Protein AF-A0A7K2YLR8-F1 (afdb_monomer)

Mean predicted aligned error: 3.5 Å

Structure (mmCIF, N/CA/C/O backbone):
data_AF-A0A7K2YLR8-F1
#
_entry.id   AF-A0A7K2YLR8-F1
#
loop_
_atom_site.group_PDB
_atom_site.id
_atom_site.type_symbol
_atom_site.label_atom_id
_atom_site.label_alt_id
_atom_site.label_comp_id
_atom_site.label_asym_id
_atom_site.label_entity_id
_atom_site.label_seq_id
_atom_site.pdbx_PDB_ins_code
_atom_site.Cartn_x
_atom_site.Cartn_y
_atom_site.Cartn_z
_atom_site.occupancy
_atom_site.B_iso_or_equiv
_atom_site.auth_seq_id
_atom_site.auth_comp_id
_atom_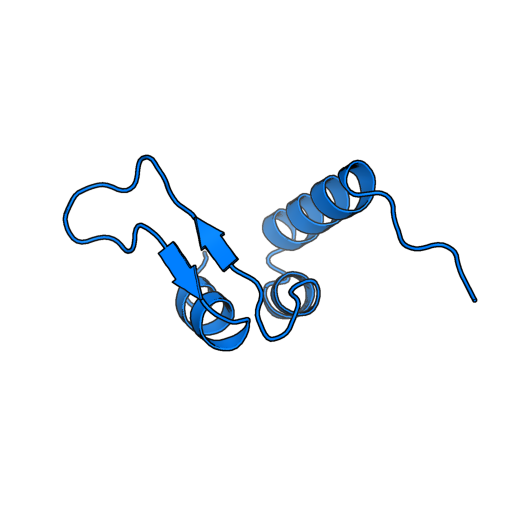site.auth_asym_id
_atom_site.auth_atom_id
_atom_site.pdbx_PDB_model_num
ATOM 1 N N . MET A 1 1 ? 20.042 -12.809 -17.045 1.00 48.44 1 MET A N 1
ATOM 2 C CA . MET A 1 1 ? 19.030 -12.342 -16.075 1.00 48.44 1 MET A CA 1
ATOM 3 C C . MET A 1 1 ? 19.043 -10.823 -16.120 1.00 48.44 1 MET A C 1
ATOM 5 O O . MET A 1 1 ? 20.131 -10.282 -15.943 1.00 48.44 1 MET A O 1
ATOM 9 N N . PRO A 1 2 ? 17.937 -10.133 -16.444 1.00 58.94 2 PRO A N 1
ATOM 10 C CA . PRO A 1 2 ? 17.897 -8.679 -16.310 1.00 58.94 2 PRO A CA 1
ATOM 11 C C . P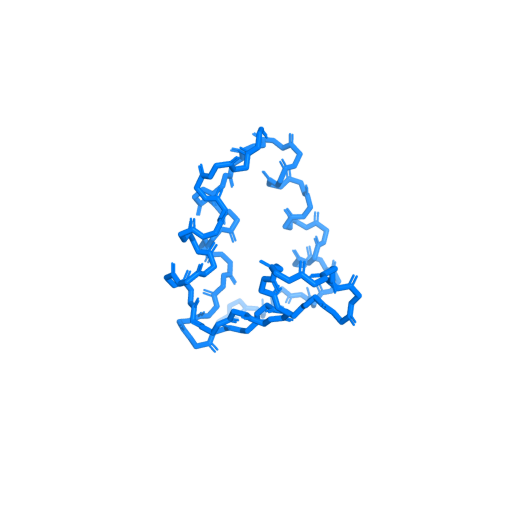RO A 1 2 ? 18.190 -8.299 -14.854 1.00 58.94 2 PRO A C 1
ATOM 13 O O . PRO A 1 2 ? 17.787 -9.014 -13.935 1.00 58.94 2 PRO A O 1
ATOM 16 N N . ALA A 1 3 ? 18.941 -7.216 -14.651 1.00 71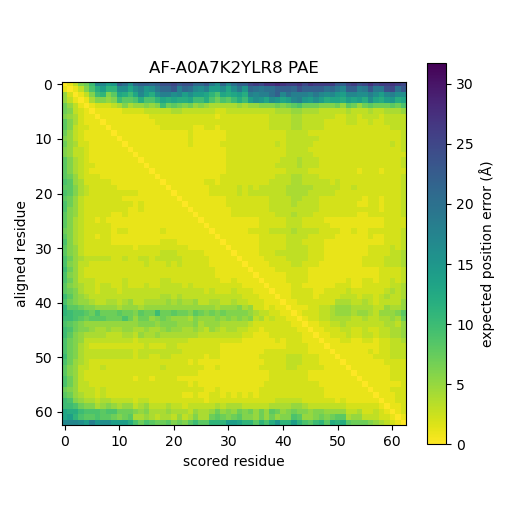.75 3 ALA A N 1
ATOM 17 C CA . ALA A 1 3 ? 19.175 -6.697 -13.312 1.00 71.75 3 ALA A CA 1
ATOM 18 C C . ALA A 1 3 ? 17.829 -6.279 -12.694 1.00 71.75 3 ALA A C 1
ATOM 20 O O . ALA A 1 3 ? 16.987 -5.730 -13.412 1.00 71.75 3 ALA A O 1
ATOM 21 N N . PRO A 1 4 ? 17.604 -6.542 -11.397 1.00 80.62 4 PRO A N 1
ATOM 22 C CA . PRO A 1 4 ? 16.394 -6.085 -10.736 1.00 80.62 4 PRO A CA 1
ATOM 23 C C . PRO A 1 4 ? 16.314 -4.556 -10.799 1.00 80.62 4 PRO A C 1
ATOM 25 O O . PRO A 1 4 ? 17.322 -3.861 -10.650 1.00 80.62 4 PRO A O 1
ATOM 28 N N . THR A 1 5 ? 15.109 -4.034 -11.026 1.00 89.50 5 THR A N 1
ATOM 29 C CA . THR A 1 5 ? 14.822 -2.597 -10.968 1.00 89.50 5 THR A CA 1
ATOM 30 C C . THR A 1 5 ? 15.284 -2.034 -9.625 1.00 89.50 5 THR A C 1
ATOM 32 O O . THR A 1 5 ? 15.035 -2.639 -8.581 1.00 89.50 5 THR A O 1
ATOM 35 N N . SER A 1 6 ? 15.946 -0.873 -9.629 1.00 95.69 6 SER A N 1
ATOM 36 C CA . SER A 1 6 ? 16.370 -0.233 -8.380 1.00 95.69 6 SER A CA 1
ATOM 37 C C . SER A 1 6 ? 15.153 0.094 -7.494 1.00 95.69 6 SER A C 1
ATOM 39 O O . SER A 1 6 ? 14.082 0.404 -8.029 1.00 95.69 6 SER A O 1
ATOM 41 N N . PRO A 1 7 ? 15.280 0.101 -6.152 1.00 95.81 7 PRO A N 1
ATOM 42 C CA . PRO A 1 7 ? 14.160 0.449 -5.274 1.00 95.81 7 PRO A CA 1
ATOM 43 C C . PRO A 1 7 ? 13.548 1.824 -5.577 1.00 95.81 7 PRO A C 1
ATOM 45 O O . PRO A 1 7 ? 12.330 1.988 -5.547 1.00 95.81 7 PRO A O 1
ATOM 48 N N . ALA A 1 8 ? 14.380 2.809 -5.931 1.00 96.94 8 ALA A N 1
ATOM 49 C CA . ALA A 1 8 ? 13.916 4.152 -6.266 1.00 96.94 8 ALA A CA 1
ATOM 50 C C . ALA A 1 8 ? 13.087 4.174 -7.561 1.00 96.94 8 ALA A C 1
ATOM 52 O O . ALA A 1 8 ? 12.067 4.860 -7.635 1.00 96.94 8 ALA A O 1
ATOM 53 N N . ASP A 1 9 ? 13.496 3.417 -8.580 1.00 97.31 9 ASP A N 1
ATOM 54 C CA . ASP A 1 9 ? 12.768 3.358 -9.849 1.00 97.31 9 ASP A CA 1
ATOM 55 C C . ASP A 1 9 ? 11.484 2.540 -9.728 1.00 97.31 9 ASP A C 1
ATOM 57 O O . ASP A 1 9 ? 10.457 2.935 -10.287 1.00 97.31 9 ASP A O 1
ATOM 61 N N . LEU A 1 10 ? 11.511 1.466 -8.932 1.00 96.81 10 LEU A N 1
ATOM 62 C CA . LEU A 1 10 ? 10.324 0.687 -8.586 1.00 96.81 10 LEU A CA 1
ATOM 63 C C . LEU A 1 10 ? 9.290 1.560 -7.866 1.00 96.81 10 LEU A C 1
ATOM 65 O O . LEU A 1 10 ? 8.122 1.560 -8.246 1.00 96.81 10 LEU A O 1
ATOM 69 N N . TYR A 1 11 ? 9.721 2.366 -6.893 1.00 97.12 11 TYR A N 1
ATOM 70 C CA . TYR A 1 11 ? 8.840 3.292 -6.180 1.00 97.12 11 TYR A CA 1
ATOM 71 C C . TYR A 1 11 ? 8.228 4.349 -7.112 1.00 97.12 11 TYR A C 1
ATOM 73 O O . TYR A 1 11 ? 7.021 4.574 -7.110 1.00 97.12 11 TYR A O 1
ATOM 81 N N . ARG A 1 12 ? 9.024 4.96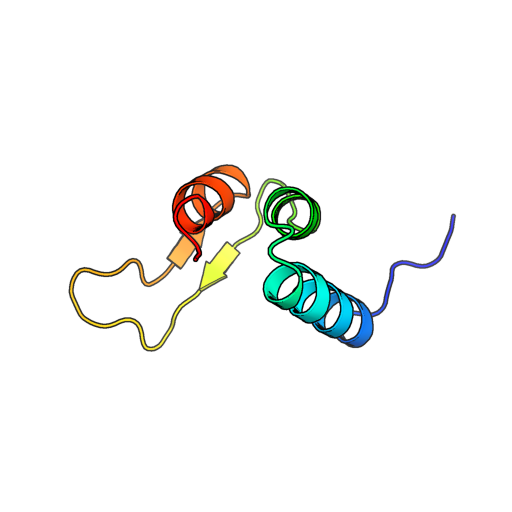7 -7.995 1.00 97.81 12 ARG A N 1
ATOM 82 C CA . ARG A 1 12 ? 8.488 5.924 -8.984 1.00 97.81 12 ARG A CA 1
ATOM 83 C C . ARG A 1 12 ? 7.535 5.272 -9.980 1.00 97.81 12 ARG A C 1
ATOM 85 O O . ARG A 1 12 ? 6.644 5.936 -10.507 1.00 97.81 12 ARG A O 1
ATOM 92 N N . HIS A 1 13 ? 7.756 4.008 -10.324 1.00 97.75 13 HIS A N 1
ATOM 93 C CA . HIS A 1 13 ? 6.833 3.260 -11.167 1.00 97.75 13 HIS A CA 1
ATOM 94 C C . HIS A 1 13 ? 5.525 2.950 -10.435 1.00 97.75 13 HIS A C 1
ATOM 96 O O . HIS A 1 13 ? 4.459 3.178 -11.002 1.00 97.75 13 HIS A O 1
ATOM 102 N N . SER A 1 14 ? 5.592 2.528 -9.171 1.00 97.25 14 SER A N 1
ATOM 103 C CA . SER A 1 14 ? 4.406 2.228 -8.370 1.00 97.25 14 SER A CA 1
ATOM 104 C C . SER A 1 14 ? 3.515 3.465 -8.191 1.00 97.25 14 SER A C 1
ATOM 106 O O . SER A 1 14 ? 2.309 3.381 -8.400 1.00 97.25 14 SER A O 1
ATOM 108 N N . LEU A 1 15 ? 4.096 4.644 -7.937 1.00 97.62 15 LEU A N 1
ATOM 109 C CA . LEU A 1 15 ? 3.337 5.899 -7.872 1.00 97.62 15 LEU A CA 1
ATOM 110 C C . LEU A 1 15 ? 2.608 6.223 -9.185 1.00 97.62 15 LEU A C 1
ATOM 112 O O . LEU A 1 15 ? 1.471 6.682 -9.147 1.00 97.62 15 LEU A O 1
ATOM 116 N N . ARG A 1 16 ? 3.228 5.957 -10.343 1.00 97.88 16 ARG A N 1
ATOM 117 C CA . ARG A 1 16 ? 2.571 6.147 -11.649 1.00 97.88 16 ARG A CA 1
ATOM 118 C C . ARG A 1 16 ? 1.364 5.226 -11.811 1.00 97.88 16 ARG A C 1
ATOM 120 O O . ARG A 1 16 ? 0.307 5.702 -12.191 1.00 97.88 16 ARG A O 1
ATOM 127 N N . LEU A 1 17 ? 1.486 3.951 -11.437 1.00 97.62 17 LEU A N 1
ATOM 128 C CA . LEU A 1 17 ? 0.359 3.011 -11.485 1.00 97.62 17 LEU A CA 1
ATOM 129 C C . LEU A 1 17 ? -0.806 3.446 -10.585 1.00 97.62 17 LEU A C 1
ATOM 131 O O . LEU A 1 17 ? -1.955 3.298 -10.988 1.00 97.62 17 LEU A O 1
ATOM 135 N N . LEU A 1 18 ? -0.521 4.005 -9.401 1.00 95.56 18 LEU A N 1
ATOM 136 C CA . LEU A 1 18 ? -1.557 4.565 -8.523 1.00 95.56 18 LEU A CA 1
ATOM 137 C C . LEU A 1 18 ? -2.249 5.777 -9.156 1.00 95.56 18 LEU A C 1
ATOM 139 O O . LEU A 1 18 ? -3.474 5.845 -9.146 1.00 95.56 18 LEU A O 1
ATOM 143 N N . LEU A 1 19 ? -1.484 6.708 -9.735 1.00 95.50 19 LEU A N 1
ATOM 144 C CA . LEU A 1 19 ? -2.031 7.889 -10.417 1.00 95.50 19 LEU A CA 1
ATOM 145 C C . LEU A 1 19 ? -2.880 7.512 -11.641 1.00 95.50 19 LEU A C 1
ATOM 147 O O . LEU A 1 19 ? -3.925 8.116 -11.871 1.00 95.50 19 LEU A O 1
ATOM 151 N N . ASP A 1 20 ? -2.469 6.475 -12.371 1.00 96.25 20 ASP A N 1
ATOM 152 C CA . ASP A 1 20 ? -3.196 5.916 -13.516 1.00 96.25 20 ASP A CA 1
ATOM 153 C C . ASP A 1 20 ? -4.364 5.000 -13.093 1.00 96.25 20 ASP A C 1
ATOM 155 O O . ASP A 1 20 ? -5.047 4.431 -13.946 1.00 96.25 20 ASP A O 1
ATOM 159 N N . LYS A 1 21 ? -4.590 4.820 -11.782 1.00 94.94 21 LYS A N 1
ATOM 160 C CA . LYS A 1 21 ? -5.591 3.912 -11.189 1.00 94.94 21 LYS A CA 1
ATOM 161 C C . LYS A 1 21 ? -5.457 2.450 -11.625 1.00 94.94 21 LYS A C 1
ATOM 163 O O . LYS A 1 21 ? -6.402 1.665 -11.548 1.00 94.94 21 LYS A O 1
ATOM 168 N N . ASN A 1 22 ? -4.264 2.043 -12.046 1.00 96.50 22 ASN A N 1
ATOM 169 C CA . ASN A 1 22 ? -3.961 0.661 -12.383 1.00 96.50 22 ASN A CA 1
ATOM 170 C C . ASN A 1 22 ? -3.620 -0.138 -11.114 1.00 96.50 22 ASN A C 1
ATOM 172 O O . ASN A 1 22 ? -2.468 -0.507 -10.868 1.00 96.50 22 ASN A O 1
ATOM 176 N N . ILE A 1 23 ? -4.646 -0.409 -10.305 1.00 96.12 23 ILE A N 1
ATOM 177 C CA . ILE A 1 23 ? -4.516 -1.167 -9.054 1.00 96.12 23 ILE A CA 1
ATOM 178 C C . ILE A 1 23 ? -4.025 -2.605 -9.282 1.00 96.12 23 ILE A C 1
ATOM 180 O O . ILE A 1 23 ? -3.121 -3.017 -8.554 1.00 96.12 23 ILE A O 1
ATOM 184 N N . PRO A 1 24 ? -4.502 -3.369 -10.290 1.00 95.94 24 PRO A N 1
ATOM 185 C CA . PRO A 1 24 ? -3.967 -4.706 -10.554 1.00 95.94 24 PRO A CA 1
ATOM 186 C C . PRO A 1 24 ? -2.467 -4.688 -10.870 1.00 95.94 24 PRO A C 1
ATOM 188 O O . PRO A 1 24 ? -1.718 -5.517 -10.355 1.00 95.94 24 PRO A O 1
ATOM 191 N N . GLY A 1 25 ? -2.016 -3.711 -11.664 1.00 96.75 25 GLY A N 1
ATOM 192 C CA . GLY A 1 25 ? -0.597 -3.519 -11.953 1.00 96.75 25 GLY A CA 1
ATOM 193 C C . GLY A 1 25 ? 0.206 -3.187 -10.699 1.00 96.75 25 GLY A C 1
ATOM 194 O O . GLY A 1 25 ? 1.277 -3.750 -10.493 1.00 96.75 25 GLY A O 1
ATOM 195 N N . TRP A 1 26 ? -0.319 -2.310 -9.838 1.00 97.94 26 TRP A N 1
ATOM 196 C CA . TRP A 1 26 ? 0.350 -1.924 -8.595 1.00 97.94 26 TRP A CA 1
ATOM 197 C C . TRP A 1 26 ? 0.455 -3.086 -7.602 1.00 97.94 26 TRP A C 1
ATOM 199 O O . TRP A 1 26 ? 1.525 -3.326 -7.048 1.00 97.94 26 TRP A O 1
ATOM 209 N N . VAL A 1 27 ? -0.624 -3.855 -7.425 1.00 97.50 27 VAL A N 1
ATOM 210 C CA . VAL A 1 27 ? -0.641 -5.075 -6.601 1.00 97.50 27 VAL A CA 1
ATOM 211 C C . VAL A 1 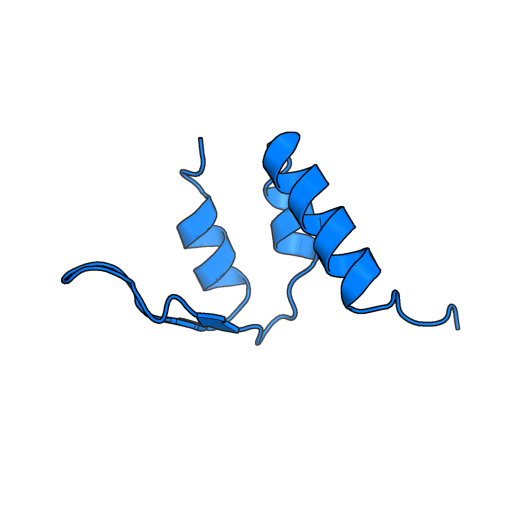27 ? 0.360 -6.105 -7.130 1.00 97.50 27 VAL A C 1
ATOM 213 O O . VAL A 1 27 ? 1.042 -6.752 -6.340 1.00 97.50 27 VAL A O 1
ATOM 216 N N . GLY A 1 28 ? 0.512 -6.217 -8.453 1.00 96.94 28 GLY A N 1
ATOM 217 C CA . GLY A 1 28 ? 1.484 -7.108 -9.092 1.00 96.94 28 GLY A CA 1
ATOM 218 C C . GLY A 1 28 ? 2.953 -6.802 -8.775 1.00 96.94 28 GLY A C 1
ATOM 219 O O . GLY A 1 28 ? 3.801 -7.662 -8.998 1.00 96.94 28 GLY A O 1
ATOM 220 N N . LEU A 1 29 ? 3.269 -5.618 -8.236 1.00 96.81 29 LEU A N 1
ATOM 221 C CA . LEU A 1 29 ? 4.628 -5.273 -7.800 1.00 96.81 29 LEU A CA 1
ATOM 222 C C . LEU A 1 29 ? 5.006 -5.884 -6.442 1.00 96.81 29 LEU A C 1
ATOM 224 O O . LEU A 1 29 ? 6.184 -5.888 -6.087 1.00 96.81 29 LEU A O 1
ATOM 228 N N . TRP A 1 30 ? 4.031 -6.367 -5.671 1.00 97.50 30 TRP A N 1
ATOM 229 C CA . TRP A 1 30 ? 4.262 -6.899 -4.332 1.00 97.50 30 TRP A CA 1
ATOM 230 C C . TRP A 1 30 ? 4.734 -8.354 -4.361 1.00 97.50 30 TRP A C 1
ATOM 232 O O . TRP A 1 30 ? 4.215 -9.187 -5.112 1.00 97.50 30 TRP A O 1
ATOM 242 N N . ALA A 1 31 ? 5.684 -8.665 -3.478 1.00 97.31 31 ALA A N 1
ATOM 243 C CA . ALA A 1 31 ? 6.019 -10.040 -3.130 1.00 97.31 31 ALA A CA 1
ATOM 244 C C . ALA A 1 31 ? 4.827 -10.725 -2.445 1.00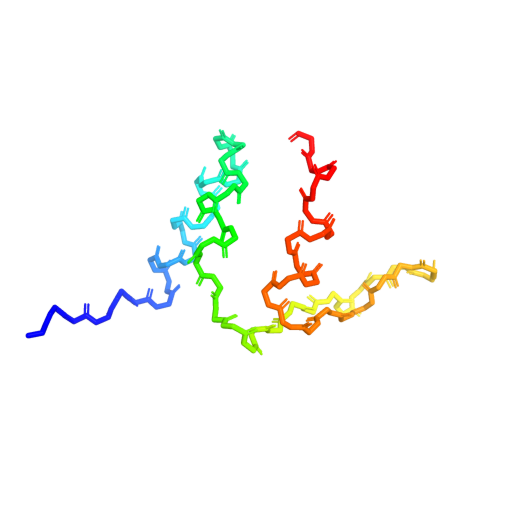 97.31 31 ALA A C 1
ATOM 246 O O . ALA A 1 31 ? 4.002 -10.056 -1.818 1.00 97.31 31 ALA A O 1
ATOM 247 N N . ASP A 1 32 ? 4.749 -12.052 -2.549 1.00 97.81 32 ASP A N 1
ATOM 248 C CA . ASP A 1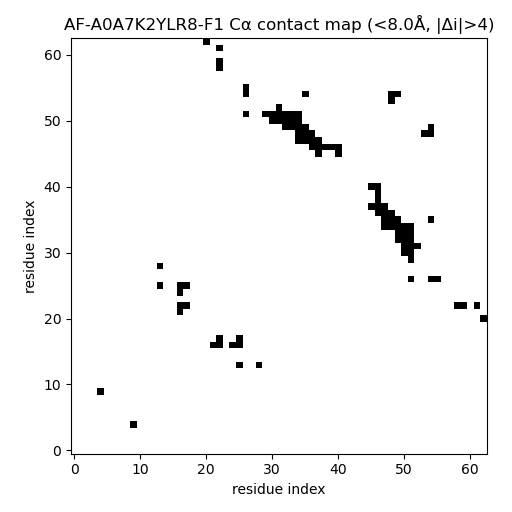 32 ? 3.653 -12.838 -1.967 1.00 97.81 32 ASP A CA 1
ATOM 249 C C . ASP A 1 32 ? 3.530 -12.602 -0.450 1.00 97.81 32 ASP A C 1
ATOM 251 O O . ASP A 1 32 ? 2.419 -12.463 0.058 1.00 97.81 32 ASP A O 1
ATOM 255 N N . ASP A 1 33 ? 4.665 -12.448 0.237 1.00 97.88 33 ASP A N 1
ATOM 256 C CA . ASP A 1 33 ? 4.831 -12.160 1.668 1.00 97.88 33 ASP A CA 1
ATOM 257 C C . ASP A 1 33 ? 5.106 -10.672 1.974 1.00 97.88 33 ASP A C 1
ATOM 259 O O . ASP A 1 33 ? 5.539 -10.318 3.072 1.00 97.88 33 ASP A O 1
ATOM 263 N N . GLY A 1 34 ? 4.859 -9.779 1.011 1.00 97.19 34 GLY A N 1
ATOM 264 C CA . GLY A 1 34 ? 5.114 -8.348 1.155 1.00 97.19 34 GLY A CA 1
ATOM 265 C C . GLY A 1 34 ? 4.313 -7.702 2.289 1.00 97.19 34 GLY A C 1
ATOM 266 O O . GLY A 1 34 ? 3.172 -8.072 2.557 1.00 97.19 34 GLY A O 1
ATOM 267 N N . VAL A 1 35 ? 4.903 -6.699 2.939 1.00 98.19 35 VAL A N 1
ATOM 268 C CA . VAL A 1 35 ? 4.308 -6.015 4.094 1.00 98.19 35 VAL A CA 1
ATOM 269 C C . VAL A 1 35 ? 4.104 -4.538 3.788 1.00 98.19 35 VAL A C 1
ATOM 271 O O . VAL A 1 35 ? 5.053 -3.841 3.428 1.00 98.19 35 VAL A O 1
ATOM 274 N N . MET A 1 36 ? 2.882 -4.045 3.993 1.00 97.12 36 MET A N 1
ATOM 275 C CA . MET A 1 36 ? 2.568 -2.618 3.937 1.00 97.12 36 MET A CA 1
ATOM 276 C C . MET A 1 36 ? 2.320 -2.076 5.341 1.00 97.12 36 MET A C 1
ATOM 278 O O . MET A 1 36 ? 1.466 -2.589 6.059 1.00 97.12 36 MET A O 1
ATOM 282 N N . GLU A 1 37 ? 3.034 -1.019 5.717 1.00 97.81 37 GLU A N 1
ATOM 283 C CA . GLU A 1 37 ? 2.935 -0.404 7.041 1.00 97.81 37 GLU A CA 1
ATOM 284 C C . GLU A 1 37 ? 2.434 1.034 6.948 1.00 97.81 37 GLU A C 1
ATOM 286 O O . GLU A 1 37 ? 2.823 1.804 6.069 1.00 97.81 37 GLU A O 1
ATOM 291 N N . PHE A 1 38 ? 1.601 1.404 7.913 1.00 96.56 38 PHE A N 1
ATOM 292 C CA . PHE A 1 38 ? 1.071 2.744 8.107 1.00 96.56 38 PHE A CA 1
ATOM 293 C C . PHE A 1 38 ? 1.381 3.192 9.545 1.00 96.56 38 PHE A C 1
ATOM 295 O O . PHE A 1 38 ? 0.504 3.132 10.408 1.00 96.56 38 PHE A O 1
ATOM 302 N N . PRO A 1 39 ? 2.613 3.664 9.835 1.00 95.94 39 PRO A N 1
ATOM 303 C CA . PRO A 1 39 ? 3.044 4.000 11.201 1.00 95.94 39 PRO A CA 1
ATOM 304 C C . PRO A 1 39 ? 2.225 5.109 11.876 1.00 95.94 39 PRO A C 1
ATOM 306 O O . PRO A 1 39 ? 2.259 5.256 13.093 1.00 95.94 39 PRO A O 1
ATOM 309 N N . PHE A 1 40 ? 1.503 5.895 11.076 1.00 95.81 40 PHE A N 1
ATOM 310 C CA . PHE A 1 40 ? 0.665 7.009 11.518 1.00 95.81 40 PHE A CA 1
ATOM 311 C C . PHE A 1 40 ? -0.825 6.770 11.229 1.00 95.81 40 PHE A C 1
ATOM 313 O O . PHE A 1 40 ? -1.587 7.727 11.095 1.00 95.81 40 PHE A O 1
ATOM 320 N N . ALA A 1 41 ? -1.246 5.511 11.057 1.00 94.81 41 ALA A N 1
ATOM 321 C CA . ALA A 1 41 ? -2.658 5.188 10.887 1.00 94.81 41 ALA A CA 1
ATOM 322 C C . ALA A 1 41 ? -3.466 5.639 12.120 1.00 94.81 41 ALA A C 1
ATOM 324 O O . ALA A 1 41 ? -3.021 5.423 13.247 1.00 94.81 41 ALA A O 1
ATOM 325 N N . PRO A 1 42 ? -4.647 6.253 11.929 1.00 93.62 42 PRO A N 1
ATOM 326 C CA . PRO A 1 42 ? -5.525 6.594 13.040 1.00 93.62 42 PRO A CA 1
ATOM 327 C C . PRO A 1 42 ? -6.145 5.333 13.655 1.00 93.62 42 PRO A C 1
ATOM 329 O O . PRO A 1 42 ? -6.214 4.278 13.017 1.00 93.62 42 PRO A O 1
ATOM 332 N N . ASP A 1 43 ? -6.674 5.471 14.869 1.00 92.94 43 ASP A N 1
ATOM 333 C CA . ASP A 1 43 ? -7.358 4.384 15.567 1.00 92.94 43 ASP A CA 1
ATOM 334 C C . ASP A 1 43 ? -8.487 3.776 14.717 1.00 92.94 43 ASP A C 1
ATOM 336 O O . ASP A 1 43 ? -9.272 4.473 14.070 1.00 92.94 43 ASP A O 1
ATOM 340 N N . GLY A 1 44 ? -8.559 2.443 14.710 1.00 91.19 44 GLY A N 1
ATOM 341 C CA . GLY A 1 44 ? -9.538 1.685 13.925 1.00 91.19 44 GLY A CA 1
ATOM 342 C C . GLY A 1 44 ? -9.165 1.464 12.454 1.00 91.19 44 GLY A C 1
ATOM 343 O O . GLY A 1 44 ? -9.918 0.804 11.737 1.00 91.19 44 GLY A O 1
ATOM 344 N N . ARG A 1 45 ? -8.012 1.962 11.984 1.00 90.50 45 ARG A N 1
ATOM 345 C CA . ARG A 1 45 ? -7.435 1.605 10.676 1.00 90.50 45 ARG A CA 1
ATOM 346 C C . ARG A 1 45 ? -6.293 0.594 10.833 1.00 90.50 45 ARG A C 1
ATOM 348 O O . ARG A 1 45 ? -5.638 0.568 11.873 1.00 90.50 45 ARG A O 1
ATOM 355 N N . PRO A 1 46 ? -6.030 -0.246 9.814 1.00 93.44 46 PRO A N 1
ATOM 356 C CA . PRO A 1 46 ? -4.898 -1.160 9.866 1.00 93.44 46 PRO A CA 1
ATOM 357 C C . PRO A 1 46 ? -3.584 -0.369 9.885 1.00 93.44 46 PRO A C 1
ATOM 359 O O . PRO A 1 46 ? -3.328 0.434 8.991 1.00 93.44 46 PRO A O 1
ATOM 362 N N . ALA A 1 47 ? -2.740 -0.622 10.885 1.00 96.00 47 ALA A N 1
ATOM 363 C CA . ALA A 1 47 ? -1.376 -0.089 10.944 1.00 96.00 47 ALA A CA 1
ATOM 364 C C . ALA A 1 47 ? -0.383 -0.920 10.110 1.00 96.00 47 ALA A C 1
ATOM 366 O O . ALA A 1 47 ? 0.711 -0.455 9.798 1.00 96.00 47 ALA A O 1
ATOM 367 N N . ARG A 1 48 ? -0.754 -2.154 9.751 1.00 97.25 48 ARG A N 1
ATOM 368 C CA . ARG A 1 48 ? 0.071 -3.096 8.993 1.00 97.25 48 ARG A CA 1
ATOM 369 C C . ARG A 1 48 ? -0.809 -4.086 8.236 1.00 97.25 48 ARG A C 1
ATOM 371 O O . ARG A 1 48 ? -1.829 -4.520 8.765 1.00 97.25 48 ARG A O 1
ATOM 378 N N . LEU A 1 49 ? -0.404 -4.439 7.022 1.00 97.75 49 LEU A N 1
ATOM 379 C CA . LEU A 1 49 ? -0.991 -5.493 6.198 1.00 97.75 49 LEU A CA 1
ATOM 380 C C . LEU A 1 49 ? 0.113 -6.453 5.769 1.00 97.75 49 LEU A C 1
ATOM 382 O O . LEU A 1 49 ? 1.179 -6.011 5.342 1.00 97.75 49 LEU A O 1
ATOM 386 N N . GLU A 1 50 ? -0.158 -7.750 5.864 1.00 98.00 50 GLU A N 1
ATOM 387 C CA . GLU A 1 50 ? 0.806 -8.804 5.553 1.00 98.00 50 GLU A CA 1
ATOM 388 C C . GLU A 1 50 ? 0.304 -9.660 4.394 1.00 98.00 50 GLU A C 1
ATOM 390 O O . GLU A 1 50 ? -0.818 -10.168 4.412 1.00 98.00 50 GLU A O 1
ATOM 395 N N . GLY A 1 51 ? 1.155 -9.807 3.385 1.00 97.88 51 GLY A N 1
ATOM 396 C CA . GLY A 1 51 ? 0.893 -10.562 2.175 1.00 97.88 51 GLY A CA 1
ATOM 397 C C . GLY A 1 51 ? 0.213 -9.749 1.075 1.00 97.88 51 GLY A C 1
ATOM 398 O O . GLY A 1 51 ? -0.615 -8.860 1.315 1.00 97.88 51 GLY A O 1
ATOM 399 N N . ARG A 1 52 ? 0.530 -10.102 -0.178 1.00 98.00 52 ARG A N 1
ATOM 400 C CA . ARG A 1 52 ? -0.023 -9.430 -1.367 1.00 98.00 52 ARG A CA 1
ATOM 401 C C . ARG A 1 52 ? -1.550 -9.445 -1.388 1.00 98.00 52 ARG A C 1
ATOM 403 O O . ARG A 1 52 ? -2.157 -8.468 -1.816 1.00 98.00 52 ARG A O 1
ATOM 410 N N . GLU A 1 53 ? -2.178 -10.522 -0.926 1.00 97.38 53 GLU A N 1
ATOM 411 C CA . GLU A 1 53 ? -3.640 -10.646 -0.917 1.00 97.38 53 GLU A CA 1
ATOM 412 C C . GLU A 1 53 ? -4.314 -9.650 0.036 1.00 97.38 53 GLU A C 1
ATOM 414 O O . GLU A 1 53 ? -5.302 -9.021 -0.344 1.00 97.38 53 GLU A O 1
ATOM 419 N N . ALA A 1 54 ? -3.761 -9.438 1.236 1.00 97.44 54 ALA A N 1
ATOM 420 C CA . ALA A 1 54 ? -4.284 -8.457 2.188 1.00 97.44 54 ALA A CA 1
ATOM 421 C C . ALA A 1 54 ? -4.156 -7.028 1.642 1.00 97.44 54 ALA A C 1
ATOM 423 O O . ALA A 1 54 ? -5.077 -6.217 1.754 1.00 97.44 54 ALA A O 1
ATOM 424 N N . ILE A 1 55 ? -3.030 -6.740 0.986 1.00 97.44 55 ILE A N 1
ATOM 425 C CA . ILE A 1 55 ? -2.774 -5.460 0.322 1.00 97.44 55 ILE A CA 1
ATOM 426 C C . ILE A 1 55 ? -3.750 -5.252 -0.845 1.00 97.44 55 ILE A C 1
ATOM 428 O O . ILE A 1 55 ? -4.337 -4.178 -0.977 1.00 97.44 55 ILE A O 1
ATOM 432 N N . ALA A 1 56 ? -3.984 -6.283 -1.659 1.00 96.62 56 ALA A N 1
ATOM 433 C CA . ALA A 1 56 ? -4.943 -6.241 -2.760 1.00 96.62 56 ALA A CA 1
ATOM 434 C C . ALA A 1 56 ? -6.379 -6.012 -2.270 1.00 96.62 56 ALA A C 1
ATOM 436 O O . ALA A 1 56 ? -7.117 -5.226 -2.863 1.00 96.62 56 ALA A O 1
ATOM 437 N N . ALA A 1 57 ? -6.775 -6.674 -1.179 1.00 96.31 57 ALA A N 1
ATOM 438 C CA . ALA A 1 57 ? -8.084 -6.489 -0.566 1.00 96.31 57 ALA A CA 1
ATOM 439 C C . ALA A 1 57 ? -8.267 -5.055 -0.053 1.00 96.31 57 ALA A C 1
ATOM 441 O O . ALA A 1 57 ? -9.309 -4.455 -0.299 1.00 96.31 57 ALA A O 1
ATOM 442 N N . TYR A 1 58 ? -7.243 -4.486 0.587 1.00 94.94 58 TYR A N 1
ATOM 443 C CA . TYR A 1 58 ? -7.264 -3.106 1.070 1.00 94.94 58 TYR A CA 1
ATOM 444 C C . TYR A 1 58 ? -7.348 -2.075 -0.064 1.00 94.94 58 TYR A C 1
ATOM 446 O O . TYR A 1 58 ? -8.065 -1.085 0.048 1.00 94.94 58 TYR A O 1
ATOM 454 N N . MET A 1 59 ? -6.645 -2.315 -1.173 1.00 94.81 59 MET A N 1
ATOM 455 C CA . MET A 1 59 ? -6.620 -1.408 -2.327 1.00 94.81 59 MET A CA 1
ATOM 456 C C . MET A 1 59 ? -7.822 -1.562 -3.268 1.00 94.81 59 MET A C 1
ATOM 458 O O . MET A 1 59 ? -7.935 -0.796 -4.221 1.00 94.81 59 MET A O 1
ATOM 462 N N . ARG A 1 60 ? -8.722 -2.526 -3.027 1.00 90.69 60 ARG A N 1
ATOM 463 C CA . ARG A 1 60 ? -9.894 -2.786 -3.882 1.00 90.69 60 ARG A CA 1
ATOM 464 C C . ARG A 1 60 ? -10.773 -1.552 -4.069 1.00 90.69 60 ARG A C 1
ATOM 466 O O . ARG A 1 60 ? -11.255 -1.320 -5.172 1.00 90.69 60 ARG A O 1
ATOM 473 N N . ASP A 1 61 ? -10.944 -0.784 -2.999 1.00 87.69 61 ASP A N 1
ATOM 474 C CA . ASP A 1 61 ? -11.803 0.401 -2.967 1.00 87.69 61 ASP A CA 1
ATOM 475 C C . ASP A 1 61 ? -11.000 1.701 -3.156 1.00 87.69 61 ASP A C 1
ATOM 477 O O . ASP A 1 61 ? -11.475 2.787 -2.816 1.00 87.69 61 ASP A O 1
ATOM 481 N N . TYR A 1 62 ? -9.760 1.608 -3.655 1.00 82.88 62 TYR A N 1
ATOM 482 C CA . TYR A 1 62 ? -8.943 2.785 -3.929 1.00 82.88 62 TYR A CA 1
ATOM 483 C C . TYR A 1 62 ? -9.567 3.608 -5.076 1.00 82.88 62 TYR A C 1
ATOM 485 O O . TYR A 1 62 ? -9.853 3.037 -6.132 1.00 82.88 62 TYR A O 1
ATOM 493 N N . PRO A 1 63 ? -9.808 4.918 -4.872 1.00 75.62 63 PRO A N 1
ATOM 494 C CA . PRO A 1 63 ? -10.606 5.748 -5.776 1.00 75.62 63 PRO A CA 1
ATOM 495 C C . PRO A 1 63 ? -9.981 6.026 -7.148 1.00 75.62 63 PRO A C 1
ATOM 497 O O . PRO A 1 63 ? -8.741 6.092 -7.292 1.00 75.62 63 PRO A O 1
#

Nearest PDB structures (foldseek):
  4j9a-assembly5_E  TM=9.647E-01  e=1.488E-04  Pseudomonas aeruginosa PAO1
  4j9a-assembly2_B  TM=9.658E-01  e=1.215E-04  Pseudomonas aeruginosa PAO1
  4j9a-assembly1_A  TM=9.648E-01  e=1.488E-04  Pseudomonas aeruginosa PAO1
  4j9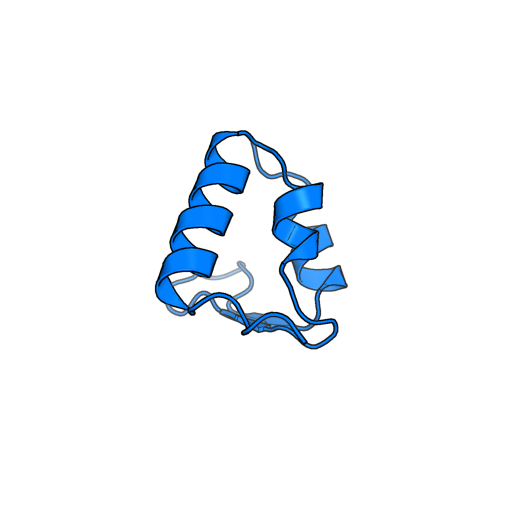a-assembly4_D  TM=9.631E-01  e=1.822E-04  Pseudomonas aeruginosa PAO1
  4j9a-assembly6_F  TM=9.631E-01  e=2.733E-04  Pseudomonas aeruginosa PAO1

Sequence (63 aa):
MPAPTSPADLYRHSLRLLLDKNIPGWVGLWADDGVMEFPFAPDGRPARLEGREAIAAYMRDYP

Foldseek 3Di:
DPDDDDPVVLVVVLVVCLVVVVLVVNLVSADQQRKDAQCPDDPPDDRMDTGSVRVSVVCVPPD

pLDDT: mean 93.55, std 8.88, range [48.44, 98.19]

Solvent-accessible surface area (backbone atoms only — not comparable to full-atom values): 3880 Å² total; per-residue (Å²): 129,84,77,78,76,52,72,69,58,48,50,58,49,43,53,49,27,57,76,70,60,34,54,71,64,41,48,68,72,50,48,74,78,32,73,52,75,34,96,80,50,55,93,95,50,74,46,63,37,69,20,32,67,50,48,43,62,66,50,66,78,61,123

Secondary structure (DSSP, 8-state):
-PPPPPHHHHHHHHHHHHHTT-HHHHHTTS-TT-EEE-TTPPTTS-SEEESHHHHHHHHTT--

Radius of gyration: 12.74 Å; Cα contacts (8 Å, |Δi|>4): 50; chains: 1; bounding box: 31×21×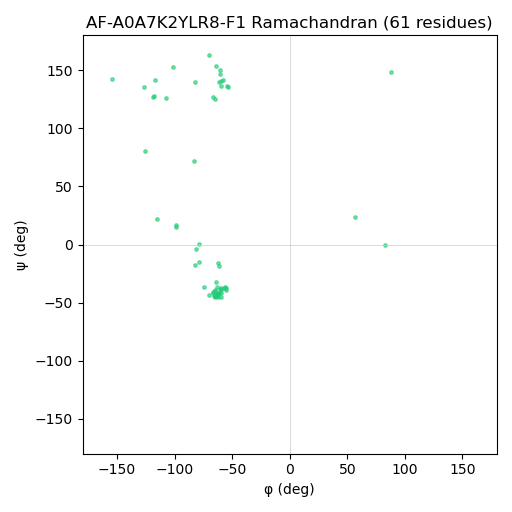32 Å